Protein AF-A0A3D2R7A1-F1 (afdb_monomer)

pLDDT: mean 88.38, std 8.91, range [49.25, 96.19]

Structure (mmCIF, N/CA/C/O backbone):
data_AF-A0A3D2R7A1-F1
#
_entry.id   AF-A0A3D2R7A1-F1
#
loop_
_atom_site.group_PDB
_atom_site.id
_atom_site.type_symbol
_atom_site.label_atom_id
_atom_site.label_alt_id
_atom_site.label_comp_id
_atom_site.label_asym_id
_atom_site.label_entity_id
_atom_site.label_seq_id
_atom_site.pdbx_PDB_ins_code
_atom_site.Cartn_x
_atom_site.Cartn_y
_atom_site.Cartn_z
_atom_site.occupancy
_atom_site.B_iso_or_equiv
_atom_site.auth_seq_id
_atom_site.auth_comp_id
_atom_site.auth_asym_id
_atom_site.auth_atom_id
_atom_site.pdbx_PDB_model_num
ATOM 1 N N . ILE A 1 1 ? -14.756 14.413 12.517 1.00 76.12 1 ILE A N 1
ATOM 2 C CA . ILE A 1 1 ? -13.397 14.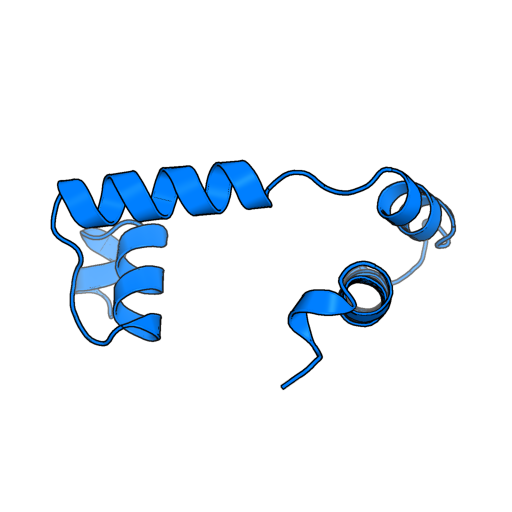070 12.031 1.00 76.12 1 ILE A CA 1
ATOM 3 C C . ILE A 1 1 ? -12.329 14.464 13.044 1.00 76.12 1 ILE A C 1
ATOM 5 O O . ILE A 1 1 ? -11.480 13.633 13.314 1.00 76.12 1 ILE A O 1
ATOM 9 N N . GLU A 1 2 ? -12.421 15.646 13.665 1.00 82.06 2 GLU A N 1
ATOM 10 C CA . GLU A 1 2 ? -11.520 16.077 14.754 1.00 82.06 2 GLU A CA 1
ATOM 11 C C . GLU A 1 2 ? -11.439 15.056 15.896 1.00 82.06 2 GLU A C 1
ATOM 13 O O . GLU A 1 2 ? -10.352 14.616 16.240 1.00 82.06 2 GLU A O 1
ATOM 18 N N . GLU A 1 3 ? -12.578 14.556 16.385 1.00 78.06 3 GLU A N 1
ATOM 19 C CA . GLU A 1 3 ? -12.575 13.547 17.457 1.00 78.06 3 GLU A CA 1
ATOM 20 C C . GLU A 1 3 ? -11.889 12.225 17.074 1.00 78.06 3 GLU A C 1
ATOM 22 O O . GLU A 1 3 ? -11.289 11.583 17.930 1.00 78.06 3 GLU A O 1
ATOM 27 N N . LEU A 1 4 ? -11.966 11.812 15.803 1.00 77.25 4 LEU A N 1
ATOM 28 C CA . LEU A 1 4 ? -11.289 10.604 15.318 1.00 77.25 4 LEU A CA 1
ATOM 29 C C . LEU A 1 4 ? -9.789 10.847 15.153 1.00 77.25 4 LEU A C 1
ATOM 31 O O . LEU A 1 4 ? -8.999 9.980 15.491 1.00 77.25 4 LEU A O 1
ATOM 35 N N . ALA A 1 5 ? -9.397 12.031 14.679 1.00 80.56 5 ALA A N 1
ATOM 36 C CA . ALA A 1 5 ? -7.993 12.399 14.529 1.00 80.56 5 ALA A CA 1
ATOM 37 C C . ALA A 1 5 ? -7.262 12.502 15.880 1.00 80.56 5 ALA A C 1
ATOM 39 O O . ALA A 1 5 ? -6.060 12.260 15.938 1.00 80.56 5 ALA A O 1
ATOM 40 N N . GLU A 1 6 ? -7.973 12.849 16.956 1.00 81.62 6 GLU A N 1
ATOM 41 C CA . GLU A 1 6 ? -7.399 12.939 18.303 1.00 81.62 6 GLU A CA 1
ATOM 42 C C . GLU A 1 6 ? -7.377 11.608 19.066 1.00 81.62 6 GLU A C 1
ATOM 44 O O . GLU A 1 6 ? -6.537 11.433 19.950 1.00 81.62 6 GLU A O 1
ATOM 49 N N . LYS A 1 7 ? -8.322 10.697 18.793 1.00 84.12 7 LYS A N 1
ATOM 50 C CA . LYS A 1 7 ? -8.594 9.544 19.673 1.00 84.12 7 LYS A CA 1
ATOM 51 C C . LYS A 1 7 ? -8.478 8.176 19.013 1.00 84.12 7 LYS A C 1
ATOM 53 O O . LYS A 1 7 ? -8.484 7.192 19.746 1.00 84.12 7 LYS A O 1
ATOM 58 N N . ALA A 1 8 ? -8.440 8.104 17.685 1.00 83.88 8 ALA A N 1
ATOM 59 C CA . ALA A 1 8 ? -8.421 6.846 16.950 1.00 83.88 8 ALA A CA 1
ATOM 60 C C . ALA A 1 8 ? -7.153 6.724 16.103 1.00 83.88 8 ALA A C 1
ATOM 62 O O . ALA A 1 8 ? -6.685 7.694 15.500 1.00 83.88 8 ALA A O 1
ATOM 63 N N . ASP A 1 9 ? -6.626 5.508 16.020 1.00 89.06 9 ASP A N 1
ATOM 64 C CA . ASP A 1 9 ? -5.495 5.204 15.155 1.00 89.06 9 ASP A CA 1
ATOM 65 C C . ASP A 1 9 ? -5.927 5.124 13.684 1.00 89.06 9 ASP A C 1
ATOM 67 O O . ASP A 1 9 ? -7.070 4.795 13.351 1.00 89.06 9 ASP A O 1
ATOM 71 N N . PHE A 1 10 ? -4.979 5.352 12.767 1.00 91.50 10 PHE A N 1
ATOM 72 C CA . PHE A 1 10 ? -5.235 5.278 11.323 1.00 91.50 10 PHE A CA 1
ATOM 73 C C . PHE A 1 10 ? -5.912 3.961 10.912 1.00 91.50 10 PHE A C 1
ATOM 75 O O . PHE A 1 10 ? -6.811 3.966 10.076 1.00 91.50 10 PHE A O 1
ATOM 82 N N . LEU A 1 11 ? -5.515 2.838 11.519 1.00 92.12 11 LEU A N 1
ATOM 83 C CA . LEU A 1 11 ? -6.085 1.526 11.212 1.00 92.12 11 LEU A CA 1
ATOM 84 C C . LEU A 1 11 ? -7.530 1.368 11.691 1.00 92.12 11 LEU A C 1
ATOM 86 O O . LEU A 1 11 ? -8.317 0.722 11.006 1.00 92.12 11 LEU A O 1
ATOM 90 N N . GLU A 1 12 ? -7.900 1.976 12.818 1.00 92.25 12 GLU A N 1
ATOM 91 C CA . GLU A 1 12 ? -9.282 1.964 13.310 1.00 92.25 12 GLU A CA 1
ATOM 92 C C . GLU A 1 12 ? -10.186 2.800 12.407 1.00 92.25 12 GLU A C 1
ATOM 94 O O . GLU A 1 12 ? -11.289 2.375 12.062 1.00 92.25 12 GLU A O 1
ATOM 99 N N . VAL A 1 13 ? -9.691 3.959 11.963 1.00 93.88 13 VAL A N 1
ATOM 100 C CA . VAL A 1 13 ? -10.398 4.815 11.004 1.00 93.88 13 VAL A CA 1
ATOM 101 C C . VAL A 1 13 ? -10.498 4.135 9.635 1.00 93.88 13 VAL A C 1
ATOM 103 O O . VAL A 1 13 ? -11.561 4.167 9.022 1.00 93.88 13 VAL A O 1
ATOM 106 N N . ALA A 1 14 ? -9.440 3.475 9.156 1.00 93.62 14 ALA A N 1
ATOM 107 C CA . ALA A 1 14 ? -9.475 2.716 7.905 1.00 93.62 14 ALA A CA 1
ATOM 108 C C . ALA A 1 14 ? -10.486 1.561 7.975 1.00 93.62 14 ALA A C 1
ATOM 110 O O . ALA A 1 14 ? -11.286 1.393 7.054 1.00 93.62 14 ALA A O 1
ATOM 111 N N . TYR A 1 15 ? -10.504 0.817 9.085 1.00 94.31 15 TYR A N 1
ATOM 112 C CA . TYR A 1 15 ? -11.499 -0.227 9.330 1.00 94.31 15 TYR A CA 1
ATOM 113 C C . TYR A 1 15 ? -12.922 0.353 9.322 1.00 94.31 15 TYR A C 1
ATOM 115 O O . TYR A 1 15 ? -13.792 -0.169 8.629 1.00 94.31 15 TYR A O 1
ATOM 123 N N . LEU A 1 16 ? -13.145 1.478 10.011 1.00 93.88 16 LEU A N 1
ATOM 124 C CA . LEU A 1 16 ? -14.429 2.185 10.022 1.00 93.88 16 LEU A CA 1
ATOM 125 C C . LEU A 1 16 ? -14.879 2.600 8.616 1.00 93.88 16 LEU A C 1
ATOM 127 O O . LEU A 1 16 ? -16.051 2.444 8.282 1.00 93.88 16 LEU A O 1
ATOM 131 N N . LEU A 1 17 ? -13.971 3.113 7.785 1.00 93.88 17 LEU A N 1
ATOM 132 C CA . LEU A 1 17 ? -14.297 3.534 6.419 1.00 93.88 17 LEU A CA 1
ATOM 133 C C . LEU A 1 17 ? -14.647 2.353 5.503 1.00 93.88 17 LEU A C 1
ATOM 135 O O . LEU A 1 17 ? -15.480 2.510 4.614 1.00 93.88 17 LEU A O 1
ATOM 139 N N . ILE A 1 18 ? -14.027 1.189 5.711 1.00 93.50 18 ILE A N 1
ATOM 140 C CA . ILE A 1 18 ? -14.255 -0.011 4.893 1.00 93.50 18 ILE A CA 1
ATOM 141 C C . ILE A 1 18 ? -15.519 -0.762 5.339 1.00 93.50 18 ILE A C 1
ATOM 143 O O . ILE A 1 18 ? -16.316 -1.172 4.497 1.00 93.50 18 ILE A O 1
ATOM 147 N N . PHE A 1 19 ? -15.703 -0.950 6.649 1.00 93.69 19 PHE A N 1
ATOM 148 C CA . PHE A 1 19 ? -16.737 -1.828 7.213 1.00 93.69 19 PHE A CA 1
ATOM 149 C C . PHE A 1 19 ? -17.931 -1.080 7.825 1.00 93.69 19 PHE A C 1
ATOM 151 O O . PHE A 1 19 ? -18.945 -1.699 8.138 1.00 93.69 19 PHE A O 1
ATOM 158 N N . GLY A 1 20 ? -17.843 0.244 7.985 1.00 93.19 20 GLY A N 1
ATOM 159 C CA . GLY A 1 20 ? -18.927 1.092 8.493 1.00 93.19 20 GLY A CA 1
ATOM 160 C C . GLY A 1 20 ? -19.077 1.124 10.018 1.00 93.19 20 GLY A C 1
ATOM 161 O O . GLY A 1 20 ? -19.933 1.847 10.524 1.00 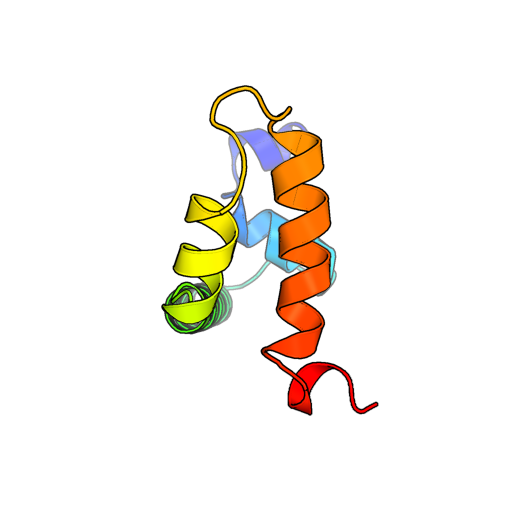93.19 20 GLY A O 1
ATOM 162 N N . GLU A 1 21 ? -18.247 0.390 10.763 1.00 92.81 21 GLU A N 1
ATOM 163 C CA . GLU A 1 21 ? -18.243 0.360 12.230 1.00 92.81 21 GLU A CA 1
ATOM 164 C C . GLU A 1 21 ? -16.819 0.406 12.802 1.00 92.81 21 GLU A C 1
ATOM 166 O O . GLU A 1 21 ? -15.867 -0.030 12.157 1.00 92.81 21 GLU A O 1
ATOM 171 N N . LEU A 1 22 ? -16.662 0.923 14.026 1.00 91.75 22 LEU A N 1
ATOM 172 C CA . LEU A 1 22 ? -15.369 0.886 14.714 1.00 91.75 22 LEU A CA 1
ATOM 173 C C . LEU A 1 22 ? -15.026 -0.557 15.122 1.00 91.75 22 LEU A C 1
ATOM 175 O O . LEU A 1 22 ? -15.898 -1.276 15.626 1.00 91.75 22 LEU A O 1
ATOM 179 N N . PRO A 1 23 ? -13.769 -0.996 14.942 1.00 93.19 23 PRO A N 1
ATOM 180 C CA . PRO A 1 23 ? -13.368 -2.339 15.326 1.00 93.19 23 PRO A CA 1
ATOM 181 C C . PRO A 1 23 ? -13.363 -2.493 16.853 1.00 93.19 23 PRO A C 1
ATOM 183 O O . PRO A 1 23 ? -13.099 -1.555 17.602 1.00 93.19 23 PRO A O 1
ATOM 186 N N . ASN A 1 24 ? -13.611 -3.714 17.328 1.00 93.56 24 ASN A N 1
ATOM 187 C CA . ASN A 1 24 ? -13.253 -4.097 18.693 1.00 93.56 24 ASN A CA 1
ATOM 188 C C . ASN A 1 24 ? -11.775 -4.541 18.739 1.00 93.56 24 ASN A C 1
ATOM 190 O O . ASN A 1 24 ? -11.125 -4.658 17.700 1.00 93.56 24 ASN A O 1
ATOM 194 N N . ARG A 1 25 ? -11.237 -4.813 19.936 1.00 92.44 25 ARG A N 1
ATOM 195 C CA . ARG A 1 25 ? -9.813 -5.171 20.106 1.00 92.44 25 ARG A CA 1
ATOM 196 C C . ARG A 1 25 ? -9.405 -6.397 19.281 1.00 92.44 25 ARG A C 1
ATOM 198 O O . ARG A 1 25 ? -8.342 -6.380 18.673 1.00 92.44 25 ARG A O 1
ATOM 205 N N . ASP A 1 26 ? -10.259 -7.416 19.226 1.00 95.19 26 ASP A N 1
ATOM 206 C CA . ASP A 1 26 ? -9.976 -8.652 18.490 1.00 95.19 26 ASP A CA 1
ATOM 207 C C . ASP A 1 26 ? -10.006 -8.415 16.971 1.00 95.19 26 ASP A C 1
ATOM 209 O O . ASP A 1 26 ? -9.070 -8.792 16.271 1.00 95.19 26 ASP A O 1
ATOM 213 N N . LYS A 1 27 ? -11.025 -7.704 16.464 1.00 93.50 27 LYS A N 1
ATOM 214 C CA . LYS A 1 27 ? -11.148 -7.301 15.051 1.00 93.50 27 LYS A CA 1
ATOM 215 C C . LYS A 1 27 ? -9.966 -6.442 14.609 1.00 93.50 27 LYS A C 1
ATOM 217 O O . LYS A 1 27 ? -9.442 -6.653 13.519 1.00 93.50 27 LYS A O 1
ATOM 222 N N . LEU A 1 28 ? -9.538 -5.497 15.448 1.00 94.25 28 LEU A N 1
ATOM 223 C CA . LEU A 1 28 ? -8.385 -4.646 15.164 1.00 94.25 28 LEU A CA 1
ATOM 224 C C . LEU A 1 28 ? -7.098 -5.473 15.095 1.00 94.25 28 LEU A C 1
ATOM 226 O O . LEU A 1 28 ? -6.303 -5.274 14.180 1.00 94.25 28 LEU A O 1
ATOM 230 N N . GLN A 1 29 ? -6.905 -6.419 16.019 1.00 95.12 29 GLN A N 1
ATOM 231 C CA . GLN A 1 29 ? -5.735 -7.297 16.014 1.00 95.12 29 GLN A CA 1
ATOM 232 C C . GLN A 1 29 ? -5.698 -8.189 14.769 1.00 95.12 29 GLN A C 1
ATOM 234 O O . GLN A 1 29 ? -4.640 -8.326 14.153 1.00 95.12 29 GLN A O 1
ATOM 239 N N . THR A 1 30 ? -6.834 -8.774 14.382 1.00 94.81 30 THR A N 1
ATOM 240 C CA . THR A 1 30 ? -6.944 -9.546 13.138 1.00 94.81 30 THR A CA 1
ATOM 241 C C . THR A 1 30 ? -6.613 -8.672 11.935 1.00 94.81 30 THR A C 1
ATOM 243 O O . THR A 1 30 ? -5.715 -9.012 11.177 1.00 94.81 30 THR A O 1
ATOM 246 N N . PHE A 1 31 ? -7.228 -7.492 11.824 1.00 94.62 31 PHE A N 1
ATOM 247 C CA . PHE A 1 31 ? -6.971 -6.570 10.719 1.00 94.62 31 PHE A CA 1
ATOM 248 C C . PHE A 1 31 ? -5.497 -6.138 10.633 1.00 94.62 31 PHE A C 1
ATOM 250 O O . PHE A 1 31 ? -4.924 -6.075 9.548 1.00 94.62 31 PHE A O 1
ATOM 257 N N . GLN A 1 32 ? -4.848 -5.885 11.772 1.00 94.12 32 GLN A N 1
ATOM 258 C CA . GLN A 1 32 ? -3.413 -5.592 11.827 1.00 94.12 32 GLN A CA 1
ATOM 259 C C . GLN A 1 32 ? -2.555 -6.761 11.337 1.00 94.12 32 GLN A C 1
ATOM 261 O O . GLN A 1 32 ? -1.577 -6.541 10.618 1.00 94.12 32 GLN A O 1
ATOM 266 N N . ASN A 1 33 ? -2.899 -7.990 11.725 1.00 94.88 33 ASN A N 1
ATOM 267 C CA . ASN A 1 33 ? -2.183 -9.182 11.286 1.00 94.88 33 ASN A CA 1
ATOM 268 C C . ASN A 1 33 ? -2.345 -9.384 9.776 1.00 94.88 33 ASN A C 1
ATOM 270 O O . ASN A 1 33 ? -1.337 -9.542 9.089 1.00 94.88 33 ASN A O 1
ATOM 274 N N . ASP A 1 34 ? -3.568 -9.260 9.259 1.00 92.75 34 ASP A N 1
ATOM 275 C CA . ASP A 1 34 ? -3.863 -9.374 7.829 1.00 92.75 34 ASP A CA 1
ATOM 276 C C . ASP A 1 34 ? -3.057 -8.343 7.023 1.00 92.75 34 ASP A C 1
ATOM 278 O O . ASP A 1 34 ? -2.381 -8.682 6.050 1.00 92.75 34 ASP A O 1
ATOM 282 N N . LEU A 1 35 ? -3.039 -7.078 7.463 1.00 92.56 35 LEU A N 1
ATOM 283 C CA . LEU A 1 35 ? -2.243 -6.028 6.819 1.00 92.56 35 LEU A CA 1
ATOM 284 C C . LEU A 1 35 ? -0.745 -6.322 6.853 1.00 92.56 35 LEU A C 1
ATOM 286 O O . LEU A 1 35 ? -0.038 -6.058 5.881 1.00 92.56 35 LEU A O 1
ATOM 290 N N . LYS A 1 36 ? -0.244 -6.865 7.963 1.00 92.06 36 LYS A N 1
ATOM 291 C CA . LYS A 1 36 ? 1.166 -7.228 8.090 1.00 92.06 36 LYS A CA 1
ATOM 292 C C . LYS A 1 36 ? 1.531 -8.360 7.133 1.00 92.06 36 LYS A C 1
ATOM 294 O O . LYS A 1 36 ? 2.587 -8.289 6.505 1.00 92.06 36 LYS A O 1
ATOM 299 N N . GLU A 1 37 ? 0.668 -9.356 6.980 1.00 90.38 37 GLU A N 1
ATOM 300 C CA . GLU A 1 37 ? 0.865 -10.453 6.028 1.00 90.38 37 GLU A CA 1
ATOM 301 C C . GLU A 1 37 ? 0.859 -9.954 4.576 1.00 90.38 37 GLU A C 1
ATOM 303 O O . GLU A 1 37 ? 1.695 -10.380 3.780 1.00 90.38 37 GLU A O 1
ATOM 308 N N . GLN A 1 38 ? -0.002 -8.983 4.253 1.00 87.94 38 GLN A N 1
ATOM 309 C CA . GLN A 1 38 ? -0.069 -8.360 2.924 1.00 87.94 38 GLN A CA 1
ATOM 310 C C . GLN A 1 38 ? 0.968 -7.242 2.696 1.00 87.94 38 GLN A C 1
ATOM 312 O O . GLN A 1 38 ? 1.057 -6.701 1.597 1.00 87.94 38 GLN A O 1
ATOM 317 N N . SER A 1 39 ? 1.775 -6.880 3.703 1.00 88.06 39 SER A N 1
ATOM 318 C CA . SER A 1 39 ? 2.784 -5.811 3.578 1.00 88.06 39 SER A CA 1
ATOM 319 C C . SER A 1 39 ? 4.026 -6.220 2.776 1.00 88.06 39 SER A C 1
ATOM 321 O O . SER A 1 39 ? 4.841 -5.372 2.402 1.00 88.06 39 SER A O 1
ATOM 323 N N . LEU A 1 40 ? 4.194 -7.520 2.521 1.00 86.31 40 LEU A N 1
ATOM 324 C CA . LEU A 1 40 ? 5.334 -8.054 1.788 1.00 86.31 40 LEU A CA 1
ATOM 325 C C . LEU A 1 40 ? 5.209 -7.744 0.294 1.00 86.31 40 LEU A C 1
ATOM 327 O O . LEU A 1 40 ? 4.281 -8.174 -0.383 1.00 86.31 40 LEU A O 1
ATOM 331 N N . VAL A 1 41 ? 6.198 -7.026 -0.233 1.00 83.12 41 VAL A N 1
ATOM 332 C CA . VAL A 1 41 ? 6.268 -6.664 -1.651 1.00 83.12 41 VAL A CA 1
ATOM 333 C C . VAL A 1 41 ? 7.121 -7.682 -2.402 1.00 83.12 41 VAL A C 1
ATOM 335 O O . VAL A 1 41 ? 8.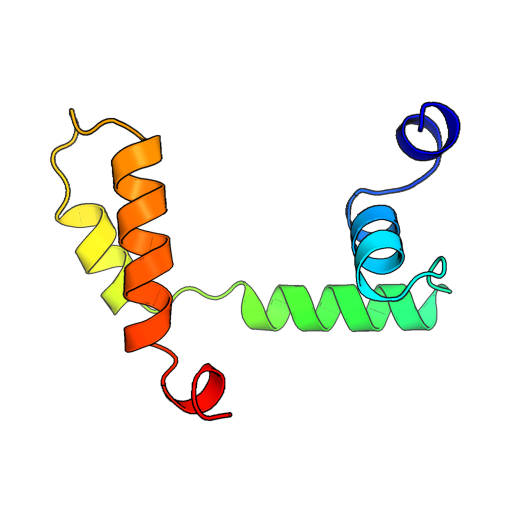267 -7.931 -2.023 1.00 83.12 41 VAL A O 1
ATOM 338 N N . ALA A 1 42 ? 6.579 -8.240 -3.488 1.00 84.69 42 ALA A N 1
ATOM 339 C CA . ALA A 1 42 ? 7.298 -9.164 -4.361 1.00 84.69 42 ALA A CA 1
ATOM 340 C C . ALA A 1 42 ? 8.579 -8.525 -4.931 1.00 84.69 42 ALA A C 1
ATOM 342 O O . ALA A 1 42 ? 8.575 -7.367 -5.349 1.00 84.69 42 ALA A O 1
ATOM 343 N N . GLU A 1 43 ? 9.670 -9.289 -5.011 1.00 87.06 43 GLU A N 1
ATOM 344 C CA . GLU A 1 43 ? 10.959 -8.791 -5.524 1.00 87.06 43 GLU A CA 1
ATOM 345 C C . GLU A 1 43 ? 10.861 -8.254 -6.961 1.00 87.06 43 GLU A C 1
ATOM 347 O O . GLU A 1 43 ? 11.506 -7.267 -7.306 1.00 87.06 43 GLU A O 1
ATOM 352 N N . ASP A 1 44 ? 9.997 -8.833 -7.796 1.00 87.12 44 ASP A N 1
ATOM 353 C CA . ASP A 1 44 ? 9.784 -8.347 -9.163 1.00 87.12 44 ASP A CA 1
ATOM 354 C C . ASP A 1 44 ? 9.168 -6.940 -9.207 1.00 87.12 44 ASP A C 1
ATOM 356 O O . ASP A 1 44 ? 9.453 -6.168 -10.122 1.00 87.12 44 ASP A O 1
ATOM 360 N N . MET A 1 45 ? 8.408 -6.547 -8.180 1.00 88.19 45 MET A N 1
ATOM 361 C CA . MET A 1 45 ? 7.902 -5.180 -8.047 1.00 88.19 45 MET A CA 1
ATOM 362 C C . MET A 1 45 ? 9.009 -4.185 -7.698 1.00 88.19 45 MET A C 1
ATOM 364 O O . MET A 1 45 ? 9.006 -3.060 -8.201 1.00 88.19 45 MET A O 1
ATOM 368 N N . LYS A 1 46 ? 9.986 -4.601 -6.883 1.00 89.75 46 LYS A N 1
ATOM 369 C CA . LYS A 1 46 ? 11.163 -3.776 -6.576 1.00 89.75 46 LYS A CA 1
ATOM 370 C C . LYS A 1 46 ? 11.998 -3.524 -7.828 1.00 89.75 46 LYS A C 1
ATOM 372 O O . LYS A 1 46 ? 12.414 -2.394 -8.045 1.00 89.75 46 LYS A O 1
ATOM 377 N N . LYS A 1 47 ? 12.144 -4.521 -8.708 1.00 91.25 47 LYS A N 1
ATOM 378 C CA . LYS A 1 47 ? 12.826 -4.346 -10.005 1.00 91.25 47 LYS A CA 1
ATOM 379 C C . LYS A 1 47 ? 12.146 -3.296 -10.887 1.00 91.25 47 LYS A C 1
ATOM 381 O O . LYS A 1 47 ? 12.829 -2.522 -11.547 1.00 91.25 47 LYS A O 1
ATOM 386 N N . ILE A 1 48 ? 10.810 -3.247 -10.899 1.00 91.38 48 ILE A N 1
ATOM 387 C CA . ILE A 1 48 ? 10.070 -2.204 -11.632 1.00 91.38 48 ILE A CA 1
ATOM 388 C C . ILE A 1 48 ? 10.328 -0.832 -11.008 1.00 91.38 48 ILE A C 1
ATOM 390 O O . ILE A 1 48 ? 10.578 0.124 -11.738 1.00 91.38 48 ILE A O 1
ATOM 394 N N . LEU A 1 49 ? 10.303 -0.739 -9.674 1.00 92.00 49 LEU A N 1
ATOM 395 C CA . LEU A 1 49 ? 10.620 0.497 -8.956 1.00 92.00 49 LEU A CA 1
ATOM 396 C C . LEU A 1 49 ? 12.036 1.000 -9.295 1.00 92.00 49 LEU A C 1
ATOM 398 O O . LEU A 1 49 ? 12.202 2.176 -9.610 1.00 92.00 49 LEU A O 1
ATOM 402 N N . GLU A 1 50 ? 1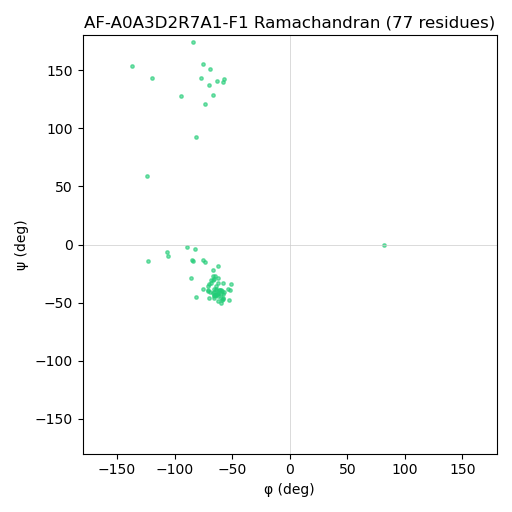3.032 0.113 -9.285 1.00 92.62 50 GLU A N 1
ATOM 403 C CA . GLU A 1 50 ? 14.426 0.412 -9.649 1.00 92.62 50 GLU A CA 1
ATOM 404 C C . GLU A 1 50 ? 14.606 0.756 -11.136 1.00 92.62 50 GLU A C 1
ATOM 406 O O . GLU A 1 50 ? 15.569 1.426 -11.506 1.00 92.62 50 GLU A O 1
ATOM 411 N N . GLY A 1 51 ? 13.675 0.331 -11.994 1.00 93.19 51 GLY A N 1
ATOM 412 C CA . GLY A 1 51 ? 13.666 0.663 -13.416 1.00 93.19 51 GLY A CA 1
ATOM 413 C C . GLY A 1 51 ? 13.254 2.107 -13.724 1.00 93.19 51 GLY A C 1
ATOM 414 O O . GLY A 1 51 ? 13.475 2.570 -14.846 1.00 93.19 51 GLY A O 1
ATOM 415 N N . PHE A 1 52 ? 12.662 2.837 -12.770 1.00 94.56 52 PHE A N 1
ATOM 416 C CA . PHE A 1 52 ? 12.304 4.239 -12.983 1.00 94.56 52 PHE A CA 1
ATOM 417 C C . PHE A 1 52 ? 13.529 5.163 -12.895 1.00 94.56 52 PHE A C 1
ATOM 419 O O . PHE A 1 52 ? 14.395 4.973 -12.041 1.00 94.56 52 PHE A O 1
ATOM 426 N N . PRO A 1 53 ? 13.595 6.227 -13.722 1.00 94.69 53 PRO A N 1
ATOM 427 C CA . PRO A 1 53 ? 14.607 7.263 -13.558 1.00 94.69 53 PRO A CA 1
ATOM 428 C C . PRO A 1 53 ? 14.534 7.894 -12.164 1.00 94.69 53 PRO A C 1
ATOM 430 O O . PRO A 1 53 ? 13.449 8.192 -11.670 1.00 94.69 53 PRO A O 1
ATOM 433 N N . THR A 1 54 ? 15.682 8.215 -11.569 1.00 90.50 54 THR A N 1
ATOM 434 C CA . THR A 1 54 ? 15.753 8.906 -10.265 1.00 90.50 54 THR A CA 1
ATOM 435 C C . THR A 1 54 ? 15.129 10.305 -10.274 1.00 90.50 54 THR A C 1
AT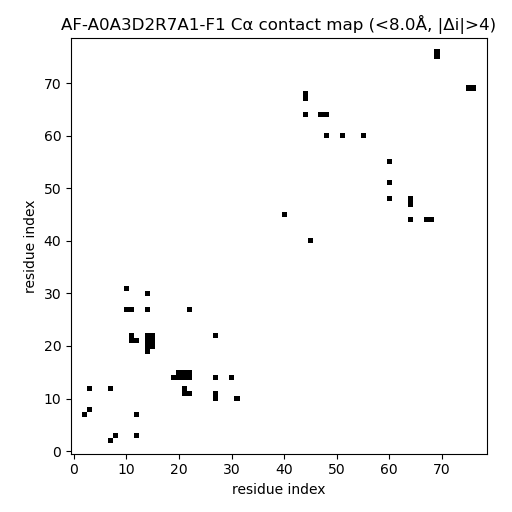OM 437 O O . THR A 1 54 ? 14.795 10.833 -9.218 1.00 90.50 54 THR A O 1
ATOM 440 N N . SER A 1 55 ? 14.949 10.906 -11.454 1.00 94.50 55 SER A N 1
ATOM 441 C CA . SER A 1 55 ? 14.265 12.189 -11.655 1.00 94.50 55 SER A CA 1
ATOM 442 C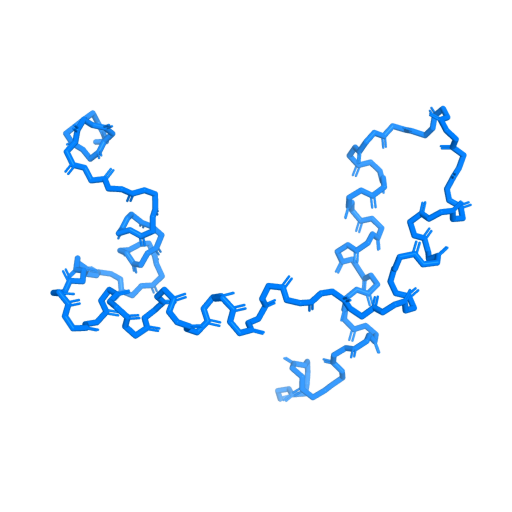 C . SER A 1 55 ? 12.754 12.065 -11.888 1.00 94.50 55 SER A C 1
ATOM 444 O O . SER A 1 55 ? 12.081 13.083 -12.065 1.00 94.50 55 SER A O 1
ATOM 446 N N . ALA A 1 56 ? 12.206 10.846 -11.931 1.00 94.38 56 ALA A N 1
ATOM 447 C CA . ALA A 1 56 ? 10.783 10.636 -12.157 1.00 94.38 56 ALA A CA 1
ATOM 448 C C . ALA A 1 56 ? 9.949 11.236 -11.016 1.00 94.38 56 ALA A C 1
ATOM 450 O O . ALA A 1 56 ? 10.296 11.140 -9.839 1.00 94.38 56 ALA A O 1
ATOM 451 N N . HIS A 1 57 ? 8.812 11.842 -11.363 1.00 96.19 57 HIS A N 1
ATOM 452 C CA . HIS A 1 57 ? 7.924 12.418 -10.362 1.00 96.19 57 HIS A CA 1
ATOM 453 C C . HIS A 1 57 ? 7.320 11.303 -9.480 1.00 96.19 57 HIS A C 1
ATOM 455 O O . HIS A 1 57 ? 6.717 10.377 -10.038 1.00 96.19 57 HIS A O 1
ATOM 461 N N . PRO A 1 58 ? 7.385 11.388 -8.133 1.00 94.75 58 PRO A N 1
ATOM 462 C CA . PRO A 1 58 ? 6.968 10.301 -7.238 1.00 94.75 58 PRO A CA 1
ATOM 463 C C . PRO A 1 58 ? 5.542 9.794 -7.480 1.00 94.75 58 PRO A C 1
ATOM 465 O O . PRO A 1 58 ? 5.296 8.592 -7.473 1.00 94.75 58 PRO A O 1
ATOM 468 N N . MET A 1 59 ? 4.604 10.695 -7.785 1.00 95.69 59 MET A N 1
ATOM 469 C CA . MET A 1 59 ? 3.220 10.305 -8.091 1.00 95.69 59 MET A CA 1
ATOM 470 C C . MET A 1 59 ? 3.078 9.502 -9.393 1.00 95.69 59 MET A C 1
ATOM 472 O O . MET A 1 59 ? 2.196 8.651 -9.485 1.00 95.69 59 MET A O 1
ATOM 476 N N . GLY A 1 60 ? 3.941 9.736 -10.388 1.00 95.00 60 GLY A N 1
ATOM 477 C CA . GLY A 1 60 ? 3.948 8.957 -11.631 1.00 95.00 60 GLY A CA 1
ATOM 478 C C . GLY A 1 60 ? 4.463 7.536 -11.403 1.00 95.00 60 GLY A C 1
ATOM 479 O O . GLY A 1 60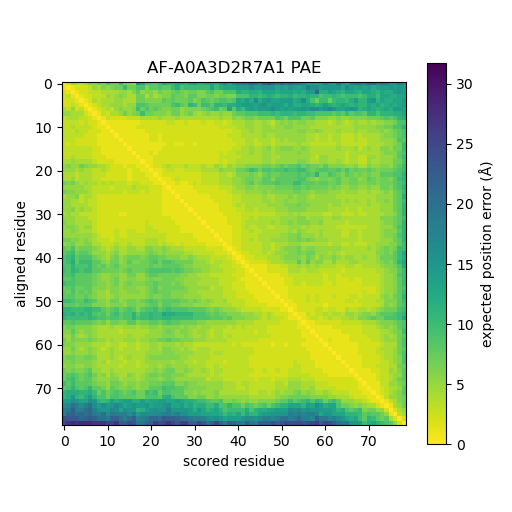 ? 3.882 6.574 -11.909 1.00 95.00 60 GLY A O 1
ATOM 480 N N . VAL A 1 61 ? 5.499 7.403 -10.568 1.00 95.25 61 VAL A N 1
ATOM 481 C CA . VAL A 1 61 ? 6.024 6.105 -10.118 1.00 95.25 61 VAL A CA 1
ATOM 482 C C . VAL A 1 61 ? 4.953 5.344 -9.333 1.00 95.25 61 VAL A C 1
ATOM 484 O O . VAL A 1 61 ? 4.647 4.200 -9.664 1.00 95.25 61 VAL A O 1
ATOM 487 N N . LEU A 1 62 ? 4.308 6.001 -8.363 1.00 93.12 62 LEU A N 1
ATOM 488 C CA . LEU A 1 62 ? 3.240 5.409 -7.554 1.00 93.12 62 LEU A CA 1
ATOM 489 C C . LEU A 1 62 ? 2.058 4.920 -8.406 1.00 93.12 62 LEU A C 1
ATOM 491 O O . LEU A 1 62 ? 1.602 3.789 -8.235 1.00 93.12 62 LEU A O 1
ATOM 495 N N . SER A 1 63 ? 1.575 5.742 -9.341 1.00 95.06 63 SER A N 1
ATOM 496 C CA . SER A 1 63 ? 0.459 5.381 -10.228 1.00 95.06 63 SER A CA 1
ATOM 497 C C . SER A 1 63 ? 0.795 4.173 -11.113 1.00 95.06 63 SER A C 1
ATOM 499 O O . SER A 1 63 ? -0.015 3.250 -11.252 1.00 95.06 63 SER A O 1
ATOM 501 N N . SER A 1 64 ? 2.018 4.136 -11.646 1.00 93.62 64 SER A N 1
ATOM 502 C CA . SER A 1 64 ? 2.497 3.027 -12.475 1.00 93.62 64 SER A CA 1
ATOM 503 C C . SER A 1 64 ? 2.619 1.729 -11.672 1.00 93.62 64 SER A C 1
ATOM 505 O O . SER A 1 64 ? 2.147 0.684 -12.117 1.00 93.62 64 SER A O 1
ATOM 507 N N . LEU A 1 65 ? 3.184 1.789 -10.461 1.00 92.31 65 LEU A N 1
ATOM 508 C CA . LEU A 1 65 ? 3.312 0.626 -9.575 1.00 92.31 65 LEU A CA 1
ATOM 509 C C . LEU A 1 65 ? 1.955 0.101 -9.097 1.00 92.31 65 LEU A C 1
ATOM 511 O O . LEU A 1 65 ? 1.750 -1.110 -9.067 1.00 92.31 65 LEU A O 1
ATOM 515 N N . THR A 1 66 ? 1.006 0.993 -8.800 1.00 90.75 66 THR A N 1
ATOM 516 C CA . THR A 1 66 ? -0.371 0.609 -8.442 1.00 90.75 66 THR A CA 1
ATOM 517 C C . THR A 1 66 ? -1.043 -0.167 -9.575 1.00 90.75 66 THR A C 1
ATOM 519 O O . THR A 1 66 ? -1.725 -1.158 -9.333 1.00 90.75 66 THR A O 1
ATOM 522 N N . SER A 1 67 ? -0.798 0.232 -10.824 1.00 90.38 67 SER A N 1
ATOM 523 C CA . SER A 1 67 ? -1.296 -0.498 -11.996 1.00 90.38 67 SER A CA 1
ATOM 524 C C . SER A 1 67 ? -0.572 -1.837 -12.181 1.00 90.38 67 SER A C 1
ATOM 526 O O . SER A 1 67 ? -1.200 -2.846 -12.493 1.00 90.38 67 SER A O 1
ATOM 528 N N . ALA A 1 68 ? 0.741 -1.879 -11.942 1.00 90.38 68 ALA A N 1
ATOM 529 C CA . ALA A 1 68 ? 1.528 -3.106 -12.035 1.00 90.38 68 ALA A CA 1
ATOM 530 C C . ALA A 1 68 ? 1.097 -4.163 -11.001 1.00 90.38 68 ALA A C 1
ATOM 532 O O . ALA A 1 68 ? 1.071 -5.346 -11.336 1.00 90.38 68 ALA A O 1
ATOM 533 N N . LEU A 1 69 ? 0.697 -3.762 -9.785 1.00 87.38 69 LEU A N 1
ATOM 534 C CA . LEU A 1 69 ? 0.192 -4.667 -8.736 1.00 87.38 69 LEU A CA 1
ATOM 535 C C . LEU A 1 69 ? -0.921 -5.599 -9.228 1.00 87.38 69 LEU A C 1
ATOM 537 O O . LEU A 1 69 ? -0.972 -6.748 -8.793 1.00 87.38 69 LEU A O 1
ATOM 541 N N . VAL A 1 70 ? -1.766 -5.144 -10.156 1.00 85.56 70 VAL A N 1
ATOM 542 C CA . VAL A 1 70 ? -2.829 -5.963 -10.758 1.00 85.56 70 VAL A CA 1
ATOM 543 C C . VAL A 1 70 ? -2.256 -7.150 -11.537 1.00 85.56 70 VAL A C 1
ATOM 545 O O . VAL A 1 70 ? -2.741 -8.270 -11.401 1.00 85.56 70 VAL A O 1
ATOM 548 N N . ALA A 1 71 ? -1.191 -6.930 -12.309 1.00 85.94 71 ALA A N 1
ATOM 549 C CA . ALA A 1 71 ? -0.548 -7.984 -13.090 1.00 85.94 71 ALA A CA 1
ATOM 550 C C . ALA A 1 71 ? 0.153 -9.030 -12.203 1.00 85.94 71 ALA A C 1
ATOM 552 O O . ALA A 1 71 ? 0.216 -10.201 -12.573 1.00 85.94 71 ALA A O 1
ATOM 553 N N . PHE A 1 72 ? 0.645 -8.626 -11.026 1.00 81.62 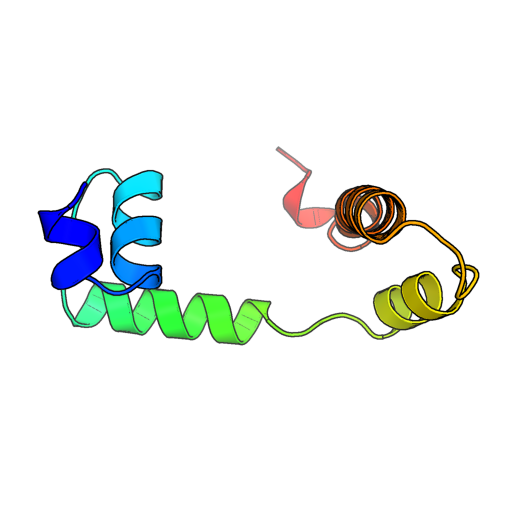72 PHE A N 1
ATOM 554 C CA . PHE A 1 72 ? 1.281 -9.530 -10.058 1.00 81.62 72 PHE A CA 1
ATOM 555 C C . PHE A 1 72 ? 0.290 -10.252 -9.137 1.00 81.62 72 PHE A C 1
ATOM 557 O O . PHE A 1 72 ? 0.672 -11.234 -8.506 1.00 81.62 72 PHE A O 1
ATOM 564 N N . ASN A 1 73 ? -0.973 -9.816 -9.082 1.00 80.81 73 ASN A N 1
ATOM 565 C CA . ASN A 1 73 ? -2.021 -10.424 -8.257 1.00 80.81 73 ASN A CA 1
ATOM 566 C C . ASN A 1 73 ? -3.241 -10.846 -9.101 1.00 80.81 73 ASN A C 1
ATOM 568 O O . ASN A 1 73 ? -4.357 -10.386 -8.844 1.00 80.81 73 ASN A O 1
ATOM 572 N N . PRO A 1 74 ? -3.073 -11.733 -10.103 1.00 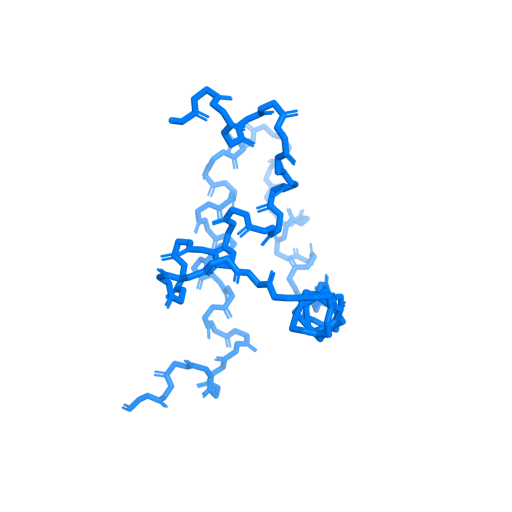73.81 74 PRO A N 1
ATOM 573 C CA . PRO A 1 74 ? -4.143 -12.087 -11.040 1.00 73.81 74 PRO A CA 1
ATOM 574 C C . PRO A 1 74 ? -5.348 -12.752 -10.361 1.00 73.81 74 PRO A C 1
ATOM 576 O O . PRO A 1 74 ? -6.477 -12.613 -10.820 1.00 73.81 74 PRO A O 1
ATOM 579 N N . SER A 1 75 ? -5.142 -13.450 -9.242 1.00 73.44 75 SER A N 1
ATOM 580 C CA . SER A 1 75 ? -6.223 -14.039 -8.445 1.00 73.44 75 SER A CA 1
ATOM 581 C C . SER A 1 75 ? -7.132 -12.999 -7.787 1.00 73.44 75 SER A C 1
ATOM 583 O O . SER A 1 75 ? -8.297 -13.293 -7.555 1.00 73.44 75 SER A O 1
ATOM 585 N N . SER A 1 76 ? -6.627 -11.793 -7.511 1.00 66.31 76 SER A N 1
ATOM 586 C CA . SER A 1 76 ? -7.374 -10.728 -6.826 1.00 66.31 76 SER A CA 1
ATOM 587 C C . SER A 1 76 ? -8.246 -9.895 -7.770 1.00 66.31 76 SER A C 1
ATOM 589 O O . SER A 1 76 ? -9.095 -9.140 -7.306 1.00 66.31 76 SER A O 1
ATOM 591 N N . VAL A 1 77 ? -8.037 -10.013 -9.086 1.00 61.16 77 VAL A N 1
ATOM 592 C CA . VAL A 1 77 ? -8.799 -9.294 -10.124 1.00 61.16 77 VAL A CA 1
ATOM 593 C C . VAL A 1 77 ? -9.789 -10.166 -10.891 1.00 61.16 77 VAL A C 1
ATOM 595 O O . VAL A 1 77 ? -10.588 -9.633 -11.658 1.00 61.16 77 VAL A O 1
ATOM 598 N N . ASN A 1 78 ? -9.789 -11.482 -10.669 1.00 56.56 78 ASN A N 1
ATOM 599 C CA . ASN A 1 78 ? -10.832 -12.357 -11.195 1.00 56.56 78 ASN A CA 1
ATOM 600 C C . ASN A 1 78 ? -12.064 -12.286 -10.281 1.00 56.56 78 ASN A C 1
ATOM 602 O O . ASN A 1 78 ? -12.144 -13.010 -9.288 1.00 56.56 78 ASN A O 1
ATOM 606 N N . VAL A 1 79 ? -12.990 -11.388 -10.624 1.00 49.25 79 VAL A N 1
ATOM 607 C CA . VAL A 1 79 ? -14.366 -11.338 -10.102 1.00 49.25 79 VAL A CA 1
ATOM 608 C C . VAL A 1 79 ? -15.302 -11.989 -11.111 1.00 49.25 79 VAL A C 1
ATOM 610 O O . VAL A 1 79 ? -15.188 -11.642 -12.309 1.00 49.25 79 VAL A O 1
#

Mean predicted aligned error: 5.52 Å

Solvent-accessible surface area (backbone atoms only — not comparable to full-atom values): 4905 Å² total; per-residue (Å²): 106,70,70,48,72,76,73,48,54,73,68,45,52,51,42,23,73,75,71,75,46,74,62,52,75,67,55,45,52,50,52,52,50,55,51,57,70,67,64,69,75,58,69,71,57,52,52,54,61,69,67,50,62,93,82,55,57,67,67,60,54,50,55,51,50,60,58,49,50,52,75,77,37,57,78,80,69,70,125

Radius of gyration: 16.59 Å; Cα contacts (8 Å, |Δi|>4): 31; chains: 1; bounding box: 35×30×34 Å

Secondary structure (DSSP, 8-state):
-HHHHHHS-HHHHHHHHHHSS---HHHHHHHHHHHHHHTPPPHHHHHHHHTS-TTS-HHHHHHHHHHHHHHH-HHHH--

Foldseek 3Di:
DVVCVVPPDPLQVVCCVVPVDGDDPVRSVVSVVVVVVVVDDDVVLVVLLVPDDPPDDVVVSVVVSVVVVCVVCVVVPPD

Nearest PDB structures (foldseek):
  2h12-assembly1_F  TM=9.732E-01  e=1.038E-04  Acetobacter aceti
  2h12-assembly1_D  TM=9.647E-01  e=1.454E-04  Acetobacter aceti
  2h12-assembly1_A  TM=9.621E-01  e=1.555E-04  Acetobacter aceti
  8qzp-assembly1_A  TM=9.409E-01  e=1.663E-04  Ananas comosus
  3hwk-assembly3_F  TM=9.767E-01  e=4.215E-03  Mycobacterium tuberculosis H37Rv

Sequence (79 aa):
IEELAEKADFLEVAYLLIFGELPNRDKLQTFQNDLKEQSLVAEDMKKILEGFPTSAHPMGVLSSLTSALVAFNPSSVNV